Protein AF-X1V141-F1 (afdb_monomer_lite)

Radius of gyration: 16.55 Å; chains: 1; bounding box: 45×29×43 Å

pLDDT: mean 78.92, std 13.15, range [42.56, 95.94]

Foldseek 3Di:
DPDQPPDDDDPPDAAEAEEEPVRPDDLPDDDDDDDPDPVSVVVVVVVVVVVVVVSVNDDVVNVLRYQYQYAHPDDPPDPPDDPVSVVVSVVSVVVSVVVSVVD

Secondary structure (DSSP, 8-state):
---TT-S---TT--EEEEEEGGG---TT--PPPP--SHHHHHHHHHHHHHHHHHHHH--HHHHTTEEEEEE----TT-----HHHHHHHHHHHHHHHHHHHH-

Organism: NCBI:txid412755

Structure (mmCIF, N/CA/C/O backbone):
data_AF-X1V141-F1
#
_entry.id   AF-X1V141-F1
#
loop_
_atom_site.group_PDB
_atom_site.id
_atom_site.type_symbol
_atom_site.label_atom_id
_atom_site.label_alt_id
_atom_site.label_comp_id
_a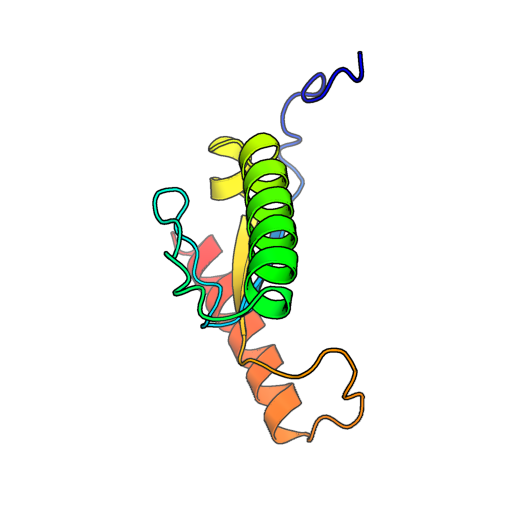tom_site.label_asym_id
_atom_site.label_entity_id
_atom_site.label_seq_id
_atom_site.pdbx_PDB_ins_code
_atom_site.Cartn_x
_atom_site.Cartn_y
_atom_site.Cartn_z
_atom_site.occupancy
_atom_site.B_iso_or_equiv
_atom_site.auth_seq_id
_atom_site.auth_comp_id
_atom_site.auth_asym_id
_atom_site.auth_atom_id
_atom_site.pdbx_PDB_model_num
ATOM 1 N N . LYS A 1 1 ? 2.558 19.411 -22.283 1.00 43.00 1 LYS A N 1
ATOM 2 C CA . LYS A 1 1 ? 3.004 18.005 -22.086 1.00 43.00 1 LYS A CA 1
ATOM 3 C C . LYS A 1 1 ? 3.812 17.937 -20.794 1.00 43.00 1 LYS A C 1
ATOM 5 O O . LYS A 1 1 ? 4.934 18.428 -20.793 1.00 43.00 1 LYS A O 1
ATOM 10 N N . ALA A 1 2 ? 3.250 17.402 -19.707 1.00 42.56 2 ALA A N 1
ATOM 11 C CA . ALA A 1 2 ? 4.016 17.133 -18.490 1.00 42.56 2 ALA A CA 1
ATOM 12 C C . ALA A 1 2 ? 5.038 16.025 -18.792 1.00 42.56 2 ALA A C 1
ATOM 14 O O . ALA A 1 2 ? 4.669 14.961 -19.291 1.00 42.56 2 ALA A O 1
ATOM 15 N N . ARG A 1 3 ? 6.328 16.307 -18.596 1.00 45.16 3 ARG A N 1
ATOM 16 C CA . ARG A 1 3 ? 7.412 15.347 -18.827 1.00 45.16 3 ARG A CA 1
ATOM 17 C C . ARG A 1 3 ? 7.597 14.509 -17.560 1.00 45.16 3 ARG A C 1
ATOM 19 O O . ARG A 1 3 ? 8.400 14.856 -16.703 1.00 45.16 3 ARG A O 1
ATOM 26 N N . LEU A 1 4 ? 6.808 13.446 -17.430 1.00 51.12 4 LEU A N 1
ATOM 27 C CA . LEU A 1 4 ? 7.024 12.410 -16.416 1.00 51.12 4 LEU A CA 1
ATOM 28 C C . LEU A 1 4 ? 8.326 11.646 -16.758 1.00 51.12 4 LEU A C 1
ATOM 30 O O . LEU A 1 4 ? 8.618 11.463 -17.939 1.00 51.12 4 LEU A O 1
ATOM 34 N N . ASN A 1 5 ? 9.097 11.219 -15.749 1.00 52.66 5 ASN A N 1
ATOM 35 C CA . ASN A 1 5 ? 10.328 10.402 -15.862 1.00 52.66 5 ASN A CA 1
ATOM 36 C C . ASN A 1 5 ? 11.614 11.082 -16.396 1.00 52.66 5 ASN A C 1
ATOM 38 O O . ASN A 1 5 ? 12.436 10.427 -17.030 1.00 52.66 5 ASN A O 1
ATOM 42 N N . LEU A 1 6 ? 11.839 12.376 -16.136 1.00 58.16 6 LEU A N 1
ATOM 43 C CA . LEU A 1 6 ? 13.104 13.046 -16.511 1.00 58.16 6 LEU A CA 1
ATOM 44 C C . LEU A 1 6 ? 14.275 12.816 -15.543 1.00 58.16 6 LEU A C 1
ATOM 46 O O . LEU A 1 6 ? 15.410 13.133 -15.894 1.00 58.16 6 LEU A O 1
ATOM 50 N N . LEU A 1 7 ? 14.016 12.320 -14.333 1.00 60.31 7 LEU A N 1
ATOM 51 C CA . LEU A 1 7 ? 15.052 12.123 -13.324 1.00 60.31 7 LEU A CA 1
ATOM 52 C C . LEU A 1 7 ? 15.358 10.630 -13.178 1.00 60.31 7 LEU A C 1
ATOM 54 O O . LEU A 1 7 ? 14.423 9.842 -13.014 1.00 60.31 7 LEU A O 1
ATOM 58 N N . PRO A 1 8 ? 16.640 10.226 -13.237 1.00 65.25 8 PRO A N 1
ATOM 59 C CA . PRO A 1 8 ? 17.019 8.852 -12.953 1.00 65.25 8 PRO A CA 1
ATOM 60 C C . PRO A 1 8 ? 16.595 8.484 -11.519 1.00 65.25 8 PRO A C 1
ATOM 62 O O . PRO A 1 8 ? 16.600 9.355 -10.641 1.00 65.25 8 PRO A O 1
ATOM 65 N N . PRO A 1 9 ? 16.236 7.214 -11.256 1.00 64.44 9 PRO A N 1
ATOM 66 C CA . PRO A 1 9 ? 15.855 6.769 -9.921 1.00 64.44 9 PRO A CA 1
ATOM 67 C C . PRO A 1 9 ? 16.943 7.128 -8.903 1.00 64.44 9 PRO A C 1
ATOM 69 O O . PRO A 1 9 ? 18.091 6.717 -9.053 1.00 64.44 9 PRO A O 1
ATOM 72 N N . ASN A 1 10 ? 16.601 7.877 -7.851 1.00 71.50 10 ASN A N 1
ATOM 73 C CA . ASN A 1 10 ? 17.553 8.187 -6.783 1.00 71.50 10 ASN A CA 1
ATOM 74 C C . ASN A 1 10 ? 17.786 6.917 -5.953 1.00 71.50 10 ASN A C 1
ATOM 76 O O . ASN A 1 10 ? 16.820 6.483 -5.328 1.00 71.50 10 ASN A O 1
ATOM 80 N N . PRO A 1 11 ? 18.995 6.322 -5.909 1.00 70.50 11 PRO A N 1
ATOM 81 C CA . PRO A 1 11 ? 19.273 5.060 -5.211 1.00 70.50 11 PRO A CA 1
ATOM 82 C C . PRO A 1 11 ? 19.133 5.139 -3.681 1.00 70.50 11 PRO A C 1
ATOM 84 O O . PRO A 1 11 ? 19.113 4.110 -3.020 1.00 70.50 11 PRO A O 1
ATOM 87 N N . LYS A 1 12 ? 19.005 6.343 -3.111 1.00 77.31 12 LYS A N 1
ATOM 88 C CA . LYS A 1 12 ? 18.926 6.575 -1.658 1.00 77.31 12 LYS A CA 1
ATOM 89 C C . LYS A 1 12 ? 17.498 6.685 -1.108 1.00 77.31 12 LYS A C 1
ATOM 91 O O . LYS A 1 12 ? 17.325 7.069 0.040 1.00 77.31 12 LYS A O 1
ATOM 96 N N . VAL A 1 13 ? 16.485 6.426 -1.934 1.00 79.56 13 VAL A N 1
ATOM 97 C CA . VAL A 1 13 ? 15.066 6.555 -1.562 1.00 79.56 13 VAL A CA 1
ATOM 98 C C . VAL A 1 13 ? 14.397 5.187 -1.589 1.00 79.56 13 VAL A C 1
ATOM 100 O O . VAL A 1 13 ? 14.564 4.449 -2.557 1.00 79.56 13 VAL A O 1
ATOM 103 N N . LEU A 1 14 ? 13.633 4.860 -0.556 1.00 84.25 14 LEU A N 1
ATOM 104 C CA . LEU A 1 14 ? 12.740 3.705 -0.550 1.00 84.25 14 LEU A CA 1
ATOM 105 C C . LEU A 1 14 ? 11.309 4.194 -0.752 1.00 84.25 14 LEU A C 1
ATOM 107 O O . LEU A 1 14 ? 10.916 5.217 -0.188 1.00 84.25 14 LEU A O 1
ATOM 111 N N . GLY A 1 15 ? 10.562 3.495 -1.598 1.00 85.62 15 GLY A N 1
ATOM 112 C CA . GLY A 1 15 ? 9.121 3.668 -1.692 1.00 85.62 15 GLY A CA 1
ATOM 113 C C . GLY A 1 15 ? 8.432 2.931 -0.549 1.00 85.62 15 GLY A C 1
ATOM 114 O O . GLY A 1 15 ? 8.913 1.894 -0.094 1.00 85.62 15 GLY A O 1
ATOM 115 N N . LEU A 1 16 ? 7.291 3.451 -0.117 1.00 87.50 16 LEU A N 1
ATOM 116 C CA . LEU A 1 16 ? 6.354 2.737 0.740 1.00 87.50 16 LEU A CA 1
ATOM 117 C C . LEU A 1 16 ? 5.025 2.702 -0.001 1.00 87.50 16 LEU A C 1
ATOM 119 O O . LEU A 1 16 ? 4.535 3.755 -0.415 1.00 87.50 16 LEU A O 1
ATOM 123 N N . ASN A 1 17 ? 4.476 1.509 -0.182 1.00 86.12 17 ASN A N 1
ATOM 124 C CA . ASN A 1 17 ? 3.142 1.320 -0.721 1.00 86.12 17 ASN A CA 1
ATOM 125 C C . ASN A 1 17 ? 2.296 0.625 0.338 1.00 86.12 17 ASN A C 1
ATOM 127 O O . ASN A 1 17 ? 2.675 -0.446 0.802 1.00 86.12 17 ASN A O 1
ATOM 131 N N . ILE A 1 18 ? 1.196 1.250 0.741 1.00 87.38 18 ILE A N 1
ATOM 132 C CA . ILE A 1 18 ? 0.268 0.700 1.728 1.00 87.38 18 ILE A CA 1
ATOM 133 C C . ILE A 1 18 ? -0.989 0.332 0.962 1.00 87.38 18 ILE A C 1
ATOM 135 O O . ILE A 1 18 ? -1.599 1.202 0.344 1.00 87.38 18 ILE A O 1
ATOM 139 N N . MET A 1 19 ? -1.343 -0.945 0.995 1.00 85.19 19 MET A N 1
ATOM 140 C CA . MET A 1 19 ? -2.504 -1.482 0.296 1.00 85.19 19 MET A CA 1
ATOM 141 C C . MET A 1 19 ? -3.285 -2.401 1.221 1.00 85.19 19 MET A C 1
ATOM 143 O O . MET A 1 19 ? -2.723 -3.015 2.128 1.00 85.19 19 MET A O 1
ATOM 147 N N . THR A 1 20 ? -4.581 -2.519 0.979 1.00 83.81 20 THR A N 1
ATOM 148 C CA . THR A 1 20 ? -5.407 -3.499 1.683 1.00 83.81 20 THR A CA 1
ATOM 149 C C . THR A 1 20 ? -5.302 -4.881 1.034 1.00 83.81 20 THR A C 1
ATOM 151 O O . THR A 1 20 ? -4.969 -5.002 -0.146 1.00 83.81 20 THR A O 1
ATOM 154 N N . ASP A 1 21 ? -5.648 -5.944 1.766 1.00 73.88 21 ASP A N 1
ATOM 155 C CA . ASP A 1 21 ? -5.724 -7.312 1.212 1.00 73.88 21 ASP A CA 1
ATOM 156 C C . ASP A 1 21 ? -6.594 -7.389 -0.061 1.00 73.88 21 ASP A C 1
ATOM 158 O O . ASP A 1 21 ? -6.341 -8.171 -0.981 1.00 73.88 21 ASP A O 1
ATOM 162 N N . ASN A 1 22 ? -7.621 -6.538 -0.139 1.00 67.75 22 ASN A N 1
ATOM 163 C CA . ASN A 1 22 ? -8.535 -6.448 -1.276 1.00 67.75 22 ASN A CA 1
ATOM 164 C C . ASN A 1 22 ? -7.898 -5.832 -2.531 1.00 67.75 22 ASN A C 1
ATOM 166 O O . ASN A 1 22 ? -8.378 -6.095 -3.644 1.00 67.75 22 ASN A O 1
ATOM 170 N N . GLU A 1 23 ? -6.845 -5.043 -2.331 1.00 65.50 23 GLU A N 1
ATOM 171 C CA . GLU A 1 23 ? -6.076 -4.282 -3.313 1.00 65.50 23 GLU A CA 1
ATOM 172 C C . GLU A 1 23 ? -4.735 -4.942 -3.628 1.00 65.50 23 GLU A C 1
ATOM 174 O O . GLU A 1 23 ? -3.886 -4.292 -4.238 1.00 65.50 23 GLU A O 1
ATOM 179 N N . LEU A 1 24 ? -4.533 -6.213 -3.247 1.00 65.56 24 LEU A N 1
ATOM 180 C CA . LEU A 1 24 ? -3.329 -6.976 -3.576 1.00 65.56 24 LEU A CA 1
ATOM 181 C C . LEU A 1 24 ? -3.193 -7.117 -5.104 1.00 65.56 24 LEU A C 1
ATOM 183 O O . LEU A 1 24 ? -3.574 -8.105 -5.734 1.00 65.56 24 LEU A O 1
ATOM 187 N N . MET A 1 25 ? -2.672 -6.068 -5.718 1.00 59.66 25 MET A N 1
ATOM 188 C CA . MET A 1 25 ? -2.510 -5.908 -7.144 1.00 59.66 25 MET A CA 1
ATOM 189 C C . MET A 1 25 ? -1.071 -6.284 -7.434 1.00 59.66 25 MET A C 1
ATOM 191 O O . MET A 1 25 ? -0.139 -5.515 -7.201 1.00 59.66 25 MET A O 1
ATOM 195 N N . SER A 1 26 ? -0.862 -7.486 -7.966 1.00 57.00 26 SER A N 1
ATOM 196 C CA . SER A 1 26 ? 0.411 -7.731 -8.636 1.00 57.00 26 SER A CA 1
ATOM 197 C C . SER A 1 26 ? 0.497 -6.803 -9.851 1.00 57.00 26 SER A C 1
ATOM 199 O O . SER A 1 26 ? -0.521 -6.491 -10.479 1.00 57.00 26 SER A O 1
ATOM 201 N N . TYR A 1 27 ? 1.710 -6.398 -10.234 1.00 51.53 27 TYR A N 1
ATOM 202 C CA . TYR A 1 27 ? 1.955 -5.617 -11.456 1.00 51.53 27 TYR A CA 1
ATOM 203 C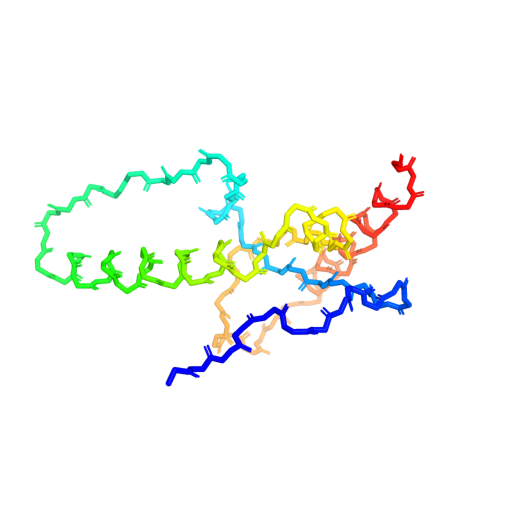 C . TYR A 1 27 ? 1.214 -6.183 -12.692 1.00 51.53 27 TYR A C 1
ATOM 205 O O . TYR A 1 27 ? 0.866 -5.439 -13.606 1.00 51.53 27 TYR A O 1
ATOM 213 N N . ALA A 1 28 ? 0.927 -7.491 -12.701 1.00 51.09 28 ALA A N 1
ATOM 214 C CA . ALA A 1 28 ? 0.275 -8.211 -13.787 1.00 51.09 28 ALA A CA 1
ATOM 215 C C . ALA A 1 28 ? -1.246 -8.437 -13.633 1.00 51.09 28 ALA A C 1
ATOM 217 O O . ALA A 1 28 ? -1.874 -8.841 -14.611 1.00 51.09 28 ALA A O 1
ATOM 218 N N . PHE A 1 29 ? -1.861 -8.214 -12.465 1.00 52.72 29 PHE A N 1
ATOM 219 C CA . PHE A 1 29 ? -3.279 -8.542 -12.248 1.00 52.72 29 PHE A CA 1
ATOM 220 C C . PHE A 1 29 ? -4.139 -7.288 -12.121 1.00 52.72 29 PHE A C 1
ATOM 222 O O . PHE A 1 29 ? -3.873 -6.429 -11.290 1.00 52.72 29 PHE A O 1
ATOM 229 N N . SER A 1 30 ? -5.183 -7.171 -12.944 1.00 57.56 30 SER A N 1
ATOM 230 C CA . SER A 1 30 ? -6.310 -6.270 -12.693 1.00 57.56 30 SER A CA 1
ATOM 231 C C . SER A 1 30 ? -7.521 -7.097 -12.272 1.00 57.56 30 SER A C 1
ATOM 233 O O . SER A 1 30 ? -7.925 -8.036 -12.962 1.00 57.56 30 SER A O 1
ATOM 235 N N . LYS A 1 31 ? -8.100 -6.763 -11.117 1.00 60.19 31 LYS A N 1
ATOM 236 C CA . LYS A 1 31 ? -9.353 -7.360 -10.649 1.00 60.19 31 LYS A CA 1
ATOM 237 C C . LYS A 1 31 ? -10.477 -6.946 -11.609 1.00 60.19 31 LYS A C 1
ATOM 239 O O . LYS A 1 31 ? -10.578 -5.778 -11.981 1.00 60.19 31 LYS A O 1
ATOM 244 N N . ARG A 1 32 ? -11.298 -7.900 -12.059 1.00 63.12 32 ARG A N 1
ATOM 245 C CA . ARG A 1 32 ? -12.514 -7.594 -12.830 1.00 63.12 32 ARG A CA 1
ATOM 246 C C . ARG A 1 32 ? -13.637 -7.294 -11.845 1.00 63.12 32 ARG A C 1
ATOM 248 O O . ARG A 1 32 ? -13.945 -8.144 -11.017 1.00 63.12 32 ARG A O 1
ATOM 255 N N . TYR A 1 33 ? -14.222 -6.107 -11.943 1.00 67.56 33 TYR A N 1
ATOM 256 C CA . TYR A 1 33 ? -15.408 -5.739 -11.175 1.00 67.56 33 TYR A CA 1
ATOM 257 C C . TYR A 1 33 ? -16.662 -6.228 -11.908 1.00 67.56 33 TYR A C 1
ATOM 259 O O . TYR A 1 33 ? -16.797 -6.004 -13.113 1.00 67.56 33 TYR A O 1
ATOM 267 N N . GLU A 1 34 ? -17.568 -6.894 -11.195 1.00 74.75 34 GLU A N 1
ATOM 268 C CA . GLU A 1 34 ? -18.942 -7.102 -11.662 1.00 74.75 34 GLU A CA 1
ATOM 269 C C . GLU A 1 34 ? -19.704 -5.780 -11.491 1.00 74.75 34 GLU A C 1
ATOM 271 O O . GLU A 1 34 ? -19.643 -5.151 -10.433 1.00 74.75 34 GLU A O 1
AT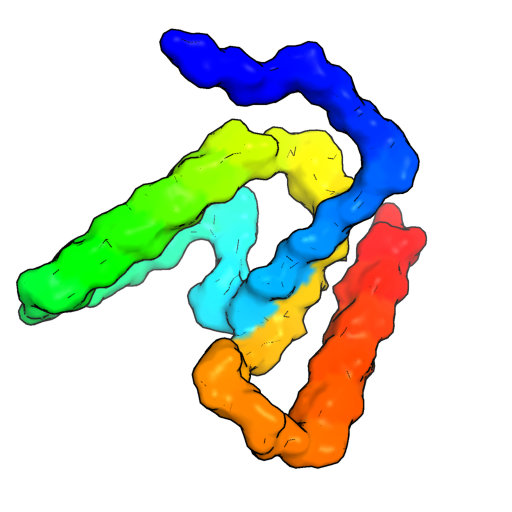OM 276 N N . ILE A 1 35 ? -20.334 -5.299 -12.567 1.00 79.25 35 ILE A N 1
ATOM 277 C CA . ILE A 1 35 ? -20.987 -3.986 -12.612 1.00 79.25 35 ILE A CA 1
ATOM 278 C C . ILE A 1 35 ? -22.488 -4.202 -12.770 1.00 79.25 35 ILE A C 1
ATOM 280 O O . ILE A 1 35 ? -22.976 -4.392 -13.884 1.00 79.25 35 ILE A O 1
ATOM 284 N N . ASP A 1 36 ? -23.214 -4.090 -11.661 1.00 88.12 36 ASP A N 1
ATOM 285 C CA . ASP A 1 36 ? -24.667 -4.287 -11.613 1.00 88.12 36 ASP A CA 1
ATOM 286 C C . ASP A 1 36 ? -25.438 -2.962 -11.477 1.00 88.12 36 ASP A C 1
ATOM 288 O O . ASP A 1 36 ? -26.669 -2.929 -11.504 1.00 88.12 36 ASP A O 1
ATOM 292 N N . SER A 1 37 ? -24.734 -1.833 -11.334 1.00 90.31 37 SER A N 1
ATOM 293 C CA . SER A 1 37 ? -25.347 -0.512 -11.161 1.00 90.31 37 SER A CA 1
ATOM 294 C C . SER A 1 37 ? -24.505 0.634 -11.731 1.00 90.31 37 SER A C 1
ATOM 296 O O . SER A 1 37 ? -23.285 0.546 -11.862 1.00 90.31 37 SER A O 1
ATOM 298 N N . VAL A 1 38 ? -25.159 1.765 -12.022 1.00 89.00 38 VAL A N 1
ATOM 299 C CA . VAL A 1 38 ? -24.500 2.998 -12.507 1.00 89.00 38 VAL A CA 1
ATOM 300 C C . VAL A 1 38 ? -23.524 3.575 -11.473 1.00 89.00 38 VAL A C 1
ATOM 302 O O . VAL A 1 38 ? -22.488 4.137 -11.836 1.00 89.00 38 VAL A O 1
ATOM 305 N N . VAL A 1 39 ? -23.831 3.417 -10.181 1.00 87.25 39 VAL A N 1
ATOM 306 C CA . VAL A 1 39 ? -22.946 3.852 -9.090 1.00 87.25 39 VAL A CA 1
ATOM 307 C C . VAL A 1 39 ? -21.681 2.998 -9.072 1.00 87.25 39 VAL A C 1
ATOM 309 O O . VAL A 1 39 ? -20.586 3.554 -9.051 1.00 87.25 39 VAL A O 1
ATOM 312 N N . GLN A 1 40 ? -21.817 1.670 -9.169 1.00 81.06 40 GLN A N 1
ATOM 313 C CA . GLN A 1 40 ? -20.665 0.773 -9.284 1.00 81.06 40 GLN A CA 1
ATOM 314 C C . GLN A 1 40 ? -19.840 1.094 -10.528 1.00 81.06 40 GLN A C 1
ATOM 316 O O . GLN A 1 40 ? -18.636 1.248 -10.401 1.00 81.06 40 GLN A O 1
ATOM 321 N N . PHE A 1 41 ? -20.467 1.310 -11.690 1.00 86.69 41 PHE A N 1
ATOM 322 C CA . PHE A 1 41 ? -19.751 1.702 -12.910 1.00 86.69 41 PHE A CA 1
ATOM 323 C C . PHE A 1 41 ? -18.895 2.961 -12.708 1.00 86.69 41 PHE A C 1
ATOM 325 O O . PHE A 1 41 ? -17.730 2.998 -13.105 1.00 86.69 41 PHE A O 1
ATOM 332 N N . SER A 1 42 ? -19.469 3.986 -12.072 1.00 86.31 42 SER A N 1
ATOM 333 C CA . SER A 1 42 ? -18.771 5.246 -11.799 1.00 86.31 42 SER A CA 1
ATOM 334 C C . SER A 1 42 ? -17.567 5.042 -10.877 1.00 86.31 42 SER A C 1
ATOM 336 O O . SER A 1 42 ? -16.494 5.568 -11.165 1.00 86.31 42 SER A O 1
ATOM 338 N N . MET A 1 43 ? -17.721 4.248 -9.811 1.00 82.56 43 MET A N 1
ATOM 339 C CA . MET A 1 43 ? -16.619 3.922 -8.897 1.00 82.56 43 MET A CA 1
ATOM 340 C C . MET A 1 43 ? -15.545 3.077 -9.586 1.00 82.56 43 MET A C 1
ATOM 342 O O . MET A 1 43 ? -14.374 3.437 -9.549 1.00 82.56 43 MET A O 1
ATOM 346 N N . SER A 1 44 ? -15.937 2.039 -10.333 1.00 80.94 44 SER A N 1
ATOM 347 C CA . SER A 1 44 ? -15.002 1.193 -11.084 1.00 80.94 44 SER A CA 1
ATOM 348 C C . SER A 1 44 ? -14.166 1.997 -12.078 1.00 80.94 44 SER A C 1
ATOM 350 O O . SER A 1 44 ? -12.986 1.714 -12.262 1.00 80.94 44 SER A O 1
ATOM 352 N N . PHE A 1 45 ? -14.749 3.010 -12.726 1.00 83.81 45 PHE A N 1
ATOM 353 C CA . PHE A 1 45 ? -13.999 3.892 -13.617 1.00 83.81 45 PHE A CA 1
ATOM 354 C C . PHE A 1 45 ? -12.924 4.688 -12.867 1.00 83.81 45 PHE A C 1
ATOM 356 O O . PHE A 1 45 ? -11.798 4.791 -13.355 1.00 83.81 45 PHE A O 1
ATOM 363 N N . VAL A 1 46 ? -13.258 5.238 -11.696 1.00 84.12 46 VAL A N 1
ATOM 364 C CA . VAL A 1 46 ? -12.305 5.975 -10.853 1.00 84.12 46 VAL A CA 1
ATOM 365 C C . VAL A 1 46 ? -11.181 5.051 -10.390 1.00 84.12 46 VAL A C 1
ATOM 367 O O . VAL A 1 46 ? -10.015 5.395 -10.578 1.00 84.12 46 VAL A O 1
ATOM 370 N N . ASP A 1 47 ? -11.514 3.863 -9.887 1.00 79.06 47 ASP A N 1
ATOM 371 C CA . ASP A 1 47 ? -10.539 2.883 -9.398 1.00 79.06 47 ASP A CA 1
ATOM 372 C C . ASP A 1 47 ? -9.573 2.451 -10.507 1.00 79.06 47 ASP A C 1
ATOM 374 O O . ASP A 1 47 ? -8.353 2.502 -10.343 1.00 79.06 47 ASP A O 1
ATOM 378 N N . ILE A 1 48 ? -10.104 2.101 -11.686 1.00 80.94 48 ILE A N 1
ATOM 379 C CA . ILE A 1 48 ? -9.289 1.726 -12.850 1.00 80.94 48 ILE A CA 1
ATOM 380 C C . ILE A 1 48 ? -8.406 2.897 -13.288 1.00 80.94 48 ILE A C 1
ATOM 382 O O . ILE A 1 48 ? -7.233 2.703 -13.606 1.00 80.94 48 ILE A O 1
ATOM 386 N N . PHE A 1 49 ? -8.942 4.118 -13.309 1.00 81.81 49 PHE A N 1
ATOM 387 C CA . PHE A 1 49 ? -8.168 5.293 -13.691 1.00 81.81 49 PHE A CA 1
ATOM 388 C C . PHE A 1 49 ? -7.007 5.545 -12.723 1.00 81.81 49 PHE A C 1
ATOM 390 O O . PHE A 1 49 ? -5.895 5.834 -13.171 1.00 81.81 49 PHE A O 1
ATOM 397 N N . LEU A 1 50 ? -7.234 5.426 -11.414 1.00 81.25 50 LEU A N 1
ATOM 398 C CA . LEU A 1 50 ? -6.186 5.574 -10.405 1.00 81.25 50 LEU A CA 1
ATOM 399 C C . LEU A 1 50 ? -5.128 4.471 -10.537 1.00 81.25 50 LEU A C 1
ATOM 401 O O . LEU A 1 50 ? -3.943 4.794 -10.643 1.00 81.25 50 LEU A O 1
ATOM 405 N N . ALA A 1 51 ? -5.548 3.210 -10.658 1.00 75.88 51 ALA A N 1
ATOM 406 C CA . ALA A 1 51 ? -4.647 2.070 -10.824 1.00 75.88 51 ALA A CA 1
ATOM 407 C C . ALA A 1 51 ? -3.761 2.193 -12.080 1.00 75.88 51 ALA A C 1
ATOM 409 O O . ALA A 1 51 ? -2.560 1.920 -12.044 1.00 75.88 51 ALA A O 1
ATOM 410 N N . GLU A 1 52 ? -4.317 2.653 -13.204 1.00 76.94 52 GLU A N 1
ATOM 411 C CA . GLU A 1 52 ? -3.543 2.862 -14.433 1.00 76.94 52 GLU A CA 1
ATOM 412 C C . GLU A 1 52 ? -2.575 4.051 -14.327 1.00 76.94 52 GLU A C 1
ATOM 414 O O . GLU A 1 52 ? -1.466 4.004 -14.872 1.00 76.94 52 GLU A O 1
ATOM 419 N N . ASN A 1 53 ? -2.939 5.112 -13.597 1.00 79.12 53 ASN A N 1
ATOM 420 C CA . ASN A 1 53 ? -2.006 6.206 -13.315 1.00 79.12 53 ASN A CA 1
ATOM 421 C C . ASN A 1 53 ? -0.848 5.745 -12.426 1.00 79.12 53 ASN A C 1
ATOM 423 O O . ASN A 1 53 ? 0.301 6.097 -12.703 1.00 79.12 53 ASN A O 1
ATOM 427 N N . GLU A 1 54 ? -1.128 4.935 -11.408 1.00 74.19 54 GLU A N 1
ATOM 428 C CA . GLU A 1 54 ? -0.104 4.358 -10.542 1.00 74.19 54 GLU A CA 1
ATOM 429 C C . GLU A 1 54 ? 0.855 3.472 -11.344 1.00 74.19 54 GLU A C 1
ATOM 431 O O . GLU A 1 54 ? 2.064 3.713 -11.337 1.00 74.19 54 GLU A O 1
ATOM 436 N N . ARG A 1 55 ? 0.333 2.531 -12.143 1.00 73.00 55 ARG A N 1
ATOM 437 C CA . ARG A 1 55 ? 1.135 1.661 -13.027 1.00 73.00 55 ARG A CA 1
ATOM 438 C C . ARG A 1 55 ? 2.013 2.439 -13.997 1.00 73.00 55 ARG A C 1
ATOM 440 O O . ARG A 1 55 ? 3.134 2.028 -14.295 1.00 73.00 55 ARG A O 1
ATOM 447 N N . ARG A 1 56 ? 1.526 3.575 -14.498 1.00 73.38 56 ARG A N 1
ATOM 448 C CA . ARG A 1 56 ? 2.291 4.437 -15.407 1.00 73.38 56 ARG A CA 1
ATOM 449 C C . ARG A 1 56 ? 3.498 5.089 -14.728 1.00 73.38 56 ARG A C 1
ATOM 451 O O . ARG A 1 56 ? 4.481 5.395 -15.407 1.00 73.38 56 ARG A O 1
ATOM 458 N N . ILE A 1 57 ? 3.420 5.329 -13.421 1.00 73.81 57 ILE A N 1
ATOM 459 C CA . ILE A 1 57 ? 4.481 5.952 -12.620 1.00 73.81 57 ILE A CA 1
ATOM 460 C C . ILE A 1 57 ? 5.416 4.880 -12.033 1.00 73.81 57 ILE A C 1
ATOM 462 O O . ILE A 1 57 ? 6.636 5.061 -12.015 1.00 73.81 57 ILE A O 1
ATOM 466 N N . MET A 1 58 ? 4.867 3.737 -11.622 1.00 72.25 58 MET A N 1
ATOM 467 C CA . MET A 1 58 ? 5.589 2.593 -11.067 1.00 72.25 58 MET A CA 1
ATOM 468 C C . MET A 1 58 ? 6.330 1.800 -12.147 1.00 72.25 5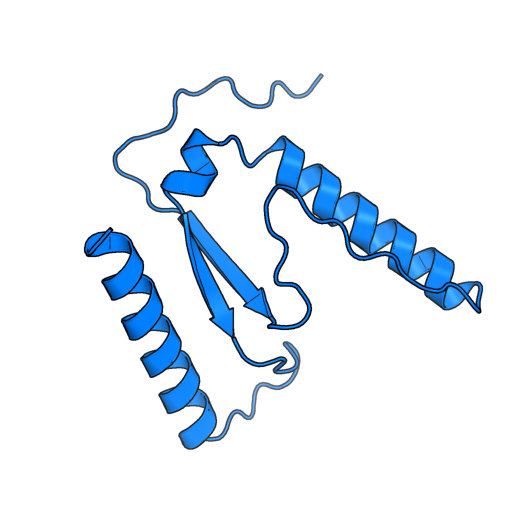8 MET A C 1
ATOM 470 O O . MET A 1 58 ? 5.917 0.733 -12.599 1.00 72.25 58 MET A O 1
ATOM 474 N N . THR 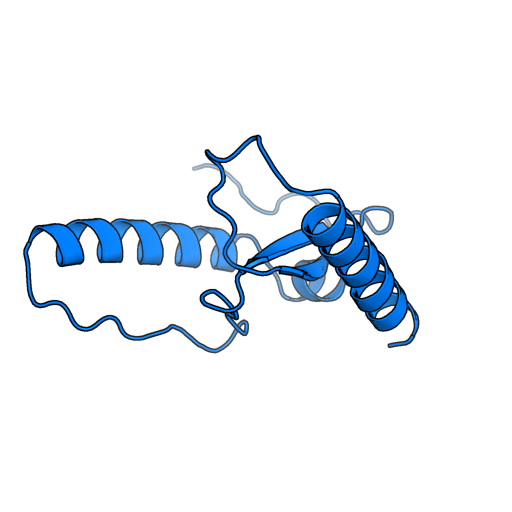A 1 59 ? 7.491 2.317 -12.554 1.00 75.00 59 THR A N 1
ATOM 475 C CA . THR A 1 59 ? 8.439 1.529 -13.352 1.00 75.00 59 THR A CA 1
ATOM 476 C C . THR A 1 59 ? 8.903 0.288 -12.570 1.00 75.00 59 THR A C 1
ATOM 478 O O . THR A 1 59 ? 8.975 0.341 -11.339 1.00 75.00 59 THR A O 1
ATOM 481 N N . PRO A 1 60 ? 9.325 -0.805 -13.238 1.00 74.12 60 PRO A N 1
ATOM 482 C CA . PRO A 1 60 ? 9.833 -1.999 -12.551 1.00 74.12 60 PRO A CA 1
ATOM 483 C C . PRO A 1 60 ? 10.977 -1.710 -11.568 1.00 74.12 60 PRO A C 1
ATOM 485 O O . PRO A 1 60 ? 11.120 -2.385 -10.552 1.00 74.12 60 PRO A O 1
ATOM 488 N N . SER A 1 61 ? 11.788 -0.682 -11.846 1.00 75.75 61 SER A N 1
ATOM 489 C CA . SER A 1 61 ? 12.858 -0.248 -10.946 1.00 75.75 61 SER A CA 1
ATOM 490 C C . SER A 1 61 ? 12.342 0.426 -9.675 1.00 75.75 61 SER A C 1
ATOM 492 O O . SER A 1 61 ? 13.032 0.350 -8.662 1.00 75.75 61 SER A O 1
ATOM 494 N N . PHE A 1 62 ? 11.202 1.120 -9.721 1.00 77.94 62 PHE A N 1
ATOM 495 C CA . PHE A 1 62 ? 10.582 1.696 -8.526 1.00 77.94 62 PHE A CA 1
ATOM 496 C C . PHE A 1 62 ? 9.847 0.626 -7.726 1.00 77.94 62 PHE A C 1
ATOM 498 O O . PHE A 1 62 ? 9.985 0.602 -6.508 1.00 77.94 62 PHE A O 1
ATOM 505 N N . TRP A 1 63 ? 9.178 -0.311 -8.406 1.00 77.75 63 TRP A N 1
ATOM 506 C CA . TRP A 1 63 ? 8.512 -1.441 -7.755 1.00 77.75 63 TRP A CA 1
ATOM 507 C C . TRP A 1 63 ? 9.480 -2.259 -6.890 1.00 77.75 63 TRP A C 1
ATOM 509 O O . TRP A 1 63 ? 9.241 -2.446 -5.706 1.00 77.75 63 TRP A O 1
ATOM 519 N N . LYS A 1 64 ? 10.643 -2.643 -7.438 1.00 80.00 64 LYS A N 1
ATOM 520 C CA . LYS A 1 64 ? 11.698 -3.368 -6.696 1.00 80.00 64 LYS A CA 1
ATOM 521 C C . LYS A 1 64 ? 12.303 -2.600 -5.517 1.00 80.00 64 LYS A C 1
ATOM 523 O O . LYS A 1 64 ? 13.107 -3.149 -4.780 1.00 80.00 64 LYS A O 1
ATOM 528 N N . ARG A 1 65 ? 12.013 -1.307 -5.394 1.00 81.56 65 ARG A N 1
ATOM 529 C CA . ARG A 1 65 ? 12.578 -0.418 -4.370 1.00 81.56 65 ARG A CA 1
ATOM 530 C C . ARG A 1 65 ? 11.501 0.141 -3.448 1.00 81.56 65 ARG A C 1
ATOM 532 O O . ARG A 1 65 ? 11.729 1.151 -2.784 1.00 81.56 65 ARG A O 1
ATOM 539 N N . THR A 1 66 ? 10.333 -0.486 -3.469 1.00 87.50 66 THR A N 1
ATOM 540 C CA . THR A 1 66 ? 9.160 -0.105 -2.700 1.00 87.50 66 THR A CA 1
ATOM 541 C C . THR A 1 66 ? 8.802 -1.256 -1.778 1.00 87.50 66 THR A C 1
ATOM 543 O O . THR A 1 66 ? 8.610 -2.376 -2.246 1.00 87.50 66 THR A O 1
ATOM 546 N N . VAL A 1 67 ? 8.717 -0.978 -0.479 1.00 89.56 67 VAL A N 1
ATOM 547 C CA . VAL A 1 67 ? 8.181 -1.932 0.494 1.00 89.56 67 VAL A CA 1
ATOM 548 C C . VAL A 1 67 ? 6.664 -1.920 0.346 1.00 89.56 67 VAL A C 1
ATOM 550 O O . VAL A 1 67 ? 6.038 -0.866 0.487 1.00 89.56 67 VAL A O 1
ATOM 553 N N . ASN A 1 68 ? 6.084 -3.074 0.028 1.00 88.31 68 ASN A N 1
ATOM 554 C CA . ASN A 1 68 ? 4.641 -3.234 -0.115 1.00 88.31 68 ASN A CA 1
ATOM 555 C C . ASN A 1 68 ? 4.073 -3.747 1.211 1.00 88.31 68 ASN A C 1
ATOM 557 O O . ASN A 1 68 ? 4.263 -4.906 1.566 1.00 88.31 68 ASN A O 1
ATOM 561 N N . LEU A 1 69 ? 3.408 -2.864 1.946 1.00 89.44 69 LEU A N 1
ATOM 562 C CA . LEU A 1 69 ? 2.749 -3.155 3.210 1.00 89.44 69 LEU A CA 1
ATOM 563 C C . LEU A 1 69 ? 1.298 -3.530 2.925 1.00 89.44 69 LEU A C 1
ATOM 565 O O . LEU A 1 69 ? 0.533 -2.699 2.434 1.00 89.44 69 LEU A O 1
ATOM 569 N N . VAL A 1 70 ? 0.928 -4.766 3.244 1.00 89.00 70 VAL A N 1
ATOM 570 C CA . VAL A 1 70 ? -0.457 -5.228 3.120 1.00 89.00 70 VAL A CA 1
ATOM 571 C C . VAL A 1 70 ? -1.121 -5.161 4.489 1.00 89.00 70 VAL A C 1
ATOM 573 O O . VAL A 1 70 ? -0.697 -5.848 5.420 1.00 89.00 70 VAL A O 1
ATOM 576 N N . THR A 1 71 ? -2.121 -4.295 4.627 1.00 89.12 71 THR A N 1
ATOM 577 C CA . THR A 1 71 ? -2.839 -4.056 5.884 1.00 89.12 71 THR A CA 1
ATOM 578 C C . THR A 1 71 ? -4.276 -4.577 5.819 1.00 89.12 71 THR A C 1
ATOM 580 O O . THR A 1 71 ? -4.854 -4.652 4.732 1.00 89.12 71 THR A O 1
ATOM 583 N N . PRO A 1 72 ? -4.908 -4.863 6.971 1.00 86.50 72 PRO A N 1
ATOM 584 C CA . PRO A 1 72 ? -6.348 -5.074 7.026 1.00 86.50 72 PRO A CA 1
ATOM 585 C C . PRO A 1 72 ? -7.108 -3.848 6.499 1.00 86.50 72 PRO A C 1
ATOM 587 O O . PRO A 1 72 ? -6.606 -2.721 6.539 1.00 86.50 72 PRO A O 1
ATOM 590 N N . ASP A 1 73 ? -8.333 -4.069 6.023 1.00 85.69 73 ASP A N 1
ATOM 591 C CA . ASP A 1 73 ? -9.212 -3.034 5.466 1.00 85.69 73 ASP A CA 1
ATOM 592 C C . ASP A 1 73 ? -9.841 -2.178 6.582 1.00 85.69 73 ASP A C 1
ATOM 594 O O . ASP A 1 73 ? -11.018 -2.307 6.934 1.00 85.69 73 ASP A O 1
ATOM 598 N N . TYR A 1 74 ? -9.008 -1.349 7.216 1.00 85.38 74 TYR A N 1
ATOM 599 C CA . TYR A 1 74 ? -9.441 -0.378 8.214 1.00 85.38 74 TYR A CA 1
ATOM 600 C C . TYR A 1 74 ? -9.914 0.912 7.536 1.00 85.38 74 TYR A C 1
ATOM 602 O O . TYR A 1 74 ? -9.158 1.508 6.763 1.00 85.38 74 TYR A O 1
ATOM 610 N N . PRO A 1 75 ? -11.133 1.402 7.840 1.00 82.00 75 PRO A N 1
ATOM 611 C CA . PRO A 1 75 ? -11.621 2.641 7.254 1.00 82.00 75 PRO A CA 1
ATOM 612 C C . PRO A 1 75 ? -10.691 3.812 7.579 1.00 82.00 75 PRO A C 1
ATOM 614 O O . PRO A 1 75 ? -10.453 4.118 8.744 1.00 82.00 75 PRO A O 1
ATOM 617 N N . LEU A 1 76 ? -10.241 4.544 6.556 1.00 80.06 76 LEU A N 1
ATOM 618 C CA . LEU A 1 76 ? -9.391 5.736 6.726 1.00 80.06 76 LEU A CA 1
ATOM 619 C C . LEU A 1 76 ? -10.038 6.828 7.593 1.00 80.06 76 LEU A C 1
ATOM 621 O O . LEU A 1 76 ? -9.356 7.692 8.139 1.00 80.06 76 LEU A O 1
ATOM 625 N N . THR A 1 77 ? -11.367 6.818 7.680 1.00 85.00 77 THR A N 1
ATOM 626 C CA . THR A 1 77 ? -12.152 7.751 8.491 1.00 85.00 77 THR A CA 1
ATOM 627 C C . THR A 1 77 ? -12.263 7.335 9.954 1.00 85.00 77 THR A C 1
ATOM 629 O O . THR A 1 77 ? -12.759 8.121 10.761 1.00 85.00 77 THR A O 1
ATOM 632 N N . ASP A 1 78 ? -11.863 6.111 10.302 1.00 81.56 78 ASP A N 1
ATOM 633 C CA . ASP A 1 78 ? -11.891 5.628 11.676 1.00 81.56 78 ASP A CA 1
ATOM 634 C C . ASP A 1 78 ? -10.589 5.989 12.399 1.00 81.56 78 ASP A C 1
ATOM 636 O O . ASP A 1 78 ? -9.550 5.347 12.266 1.00 81.56 78 ASP A O 1
ATOM 640 N N . PHE A 1 79 ? -10.659 7.049 13.201 1.00 83.31 79 PHE A N 1
ATOM 641 C CA . PHE A 1 79 ? -9.545 7.505 14.032 1.00 83.31 79 PHE A CA 1
ATOM 642 C C . PHE A 1 79 ? -9.471 6.782 15.387 1.00 83.31 79 PHE A C 1
ATOM 644 O O . PHE A 1 79 ? -8.574 7.060 16.185 1.00 83.31 79 PHE A O 1
ATOM 651 N N . SER A 1 80 ? -10.405 5.871 15.671 1.00 89.62 80 SER A N 1
ATOM 652 C CA . SER A 1 80 ? -10.550 5.186 16.957 1.00 89.62 80 SER A CA 1
ATOM 653 C C . SER A 1 80 ? -10.024 3.750 16.946 1.00 89.62 80 SER A C 1
ATOM 655 O O . SER A 1 80 ? -10.648 2.841 17.485 1.00 89.62 80 SER A O 1
ATOM 657 N N . LEU A 1 81 ? -8.823 3.553 16.395 1.00 89.12 81 LEU A N 1
ATOM 658 C CA . LEU A 1 81 ? -8.147 2.254 16.425 1.00 89.12 81 LEU A CA 1
ATOM 659 C C . LEU A 1 81 ? -7.898 1.785 17.866 1.00 89.12 81 LEU A C 1
ATOM 661 O O . LEU A 1 81 ? -7.320 2.510 18.691 1.00 89.12 81 LEU A O 1
ATOM 665 N N . THR A 1 82 ? -8.281 0.539 18.138 1.00 93.69 82 THR A N 1
ATOM 666 C CA . THR A 1 82 ? -7.934 -0.166 19.376 1.00 93.69 82 THR A CA 1
ATOM 667 C C . THR A 1 82 ? -6.419 -0.362 19.477 1.00 93.69 82 THR A C 1
ATOM 669 O O . THR A 1 82 ? -5.691 -0.287 18.484 1.00 93.69 82 THR A O 1
ATOM 672 N N . ASN A 1 83 ? -5.910 -0.603 20.687 1.00 94.19 83 ASN A N 1
ATOM 673 C CA . ASN A 1 83 ? -4.478 -0.865 20.866 1.00 94.19 83 ASN A CA 1
ATOM 674 C C . ASN A 1 83 ? -4.037 -2.147 20.143 1.00 94.19 83 ASN A C 1
ATOM 676 O O . ASN A 1 83 ? -2.957 -2.160 19.566 1.00 94.19 83 ASN A O 1
ATOM 680 N N . GLU A 1 84 ? -4.901 -3.163 20.095 1.00 94.06 84 GLU A N 1
ATOM 681 C CA . GLU A 1 84 ? -4.653 -4.418 19.374 1.00 94.06 84 GLU A CA 1
ATOM 682 C C . GLU A 1 84 ? -4.466 -4.173 17.868 1.00 94.06 84 GLU A C 1
ATOM 684 O O . GLU A 1 84 ? -3.483 -4.620 17.286 1.00 94.06 84 GLU A O 1
ATOM 689 N N . GLN A 1 85 ? -5.338 -3.370 17.246 1.00 92.00 85 GLN A N 1
ATOM 690 C CA . GLN A 1 85 ? -5.217 -3.008 15.825 1.00 92.00 85 GLN A CA 1
ATOM 691 C C . GLN A 1 85 ? -3.952 -2.191 15.534 1.00 92.00 85 GLN A C 1
ATOM 693 O O . GLN A 1 85 ? -3.346 -2.321 14.472 1.00 92.00 85 GLN A O 1
ATOM 698 N N . LYS A 1 86 ? -3.528 -1.336 16.471 1.00 92.12 86 LYS A N 1
ATOM 699 C CA . LYS A 1 86 ? -2.275 -0.580 16.329 1.00 92.12 86 LYS A CA 1
ATOM 700 C C . LYS A 1 86 ? -1.063 -1.500 16.379 1.00 92.12 86 LYS A C 1
ATOM 702 O O . LYS A 1 86 ? -0.171 -1.355 15.548 1.00 92.12 86 LYS A O 1
ATOM 707 N N . GLU A 1 87 ? -1.030 -2.425 17.335 1.00 95.94 87 GLU A N 1
ATOM 708 C CA . GLU A 1 87 ? 0.043 -3.416 17.440 1.00 95.94 87 GLU A CA 1
ATOM 709 C C . GLU A 1 87 ? 0.102 -4.301 16.195 1.00 95.94 87 GLU A C 1
ATOM 711 O O . GLU A 1 87 ? 1.183 -4.539 15.663 1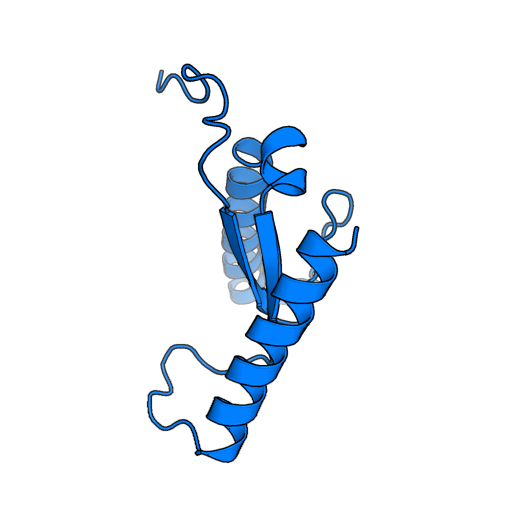.00 95.94 87 GLU A O 1
ATOM 716 N N . GLU A 1 88 ? -1.048 -4.717 15.667 1.00 94.06 88 GLU A N 1
ATOM 717 C CA . GLU A 1 88 ? -1.120 -5.460 14.411 1.00 94.06 88 GLU A CA 1
ATOM 718 C C . GLU A 1 88 ? -0.494 -4.685 13.241 1.00 94.06 88 GLU A C 1
ATOM 720 O O . GLU A 1 88 ? 0.366 -5.224 12.544 1.00 94.06 88 GLU A O 1
ATOM 725 N N . LEU A 1 89 ? -0.855 -3.411 13.051 1.00 91.69 89 LEU A N 1
ATOM 726 C CA . LEU A 1 89 ? -0.287 -2.574 11.988 1.00 91.69 89 LEU A CA 1
ATOM 727 C C . LEU A 1 89 ? 1.230 -2.376 12.137 1.00 91.69 89 LEU A C 1
ATOM 729 O O . LEU A 1 89 ? 1.947 -2.364 11.135 1.00 91.69 89 LEU A O 1
ATOM 733 N N . ILE A 1 90 ? 1.731 -2.250 13.370 1.00 94.44 90 ILE A N 1
ATOM 734 C CA . ILE A 1 90 ? 3.173 -2.161 13.645 1.00 94.44 90 ILE A CA 1
ATOM 735 C C . ILE A 1 90 ? 3.866 -3.470 13.254 1.00 94.44 90 ILE A C 1
ATOM 737 O O . ILE A 1 90 ? 4.836 -3.440 12.498 1.00 94.44 90 ILE A O 1
ATOM 741 N N . ASN A 1 91 ? 3.330 -4.611 13.693 1.00 95.62 91 ASN A N 1
ATOM 742 C CA . ASN A 1 91 ? 3.881 -5.931 13.383 1.00 95.62 91 ASN A CA 1
ATOM 743 C C . ASN A 1 91 ? 3.906 -6.199 11.870 1.00 95.62 91 ASN A C 1
ATOM 745 O O . ASN A 1 91 ? 4.859 -6.779 11.351 1.00 95.62 91 ASN A O 1
ATOM 749 N N . ILE A 1 92 ? 2.876 -5.752 11.147 1.00 93.31 92 ILE A N 1
ATOM 750 C CA . ILE A 1 92 ? 2.815 -5.803 9.681 1.00 93.31 92 ILE A CA 1
ATOM 751 C C . ILE A 1 92 ? 3.937 -4.963 9.063 1.00 93.31 92 ILE A C 1
ATOM 753 O O . ILE A 1 92 ? 4.644 -5.445 8.176 1.00 93.31 92 ILE A O 1
ATOM 757 N N . GLY A 1 93 ? 4.121 -3.732 9.546 1.00 92.75 93 GLY A N 1
ATOM 758 C CA . GLY A 1 93 ? 5.195 -2.844 9.108 1.00 92.75 93 GLY A CA 1
ATOM 759 C C . GLY A 1 93 ? 6.578 -3.466 9.290 1.00 92.75 93 GLY A C 1
ATOM 760 O O . GLY A 1 93 ? 7.374 -3.476 8.351 1.00 92.75 93 GLY A O 1
ATOM 761 N N . GLU A 1 94 ? 6.850 -4.029 10.467 1.00 94.69 94 GLU A N 1
ATOM 762 C CA . GLU A 1 94 ? 8.117 -4.702 10.768 1.00 94.69 94 GLU A CA 1
ATOM 763 C C . GLU A 1 94 ? 8.332 -5.934 9.887 1.00 94.69 94 GLU A C 1
ATOM 765 O O . GLU A 1 94 ? 9.391 -6.068 9.272 1.00 94.69 94 GLU A O 1
ATOM 770 N N . ARG A 1 95 ? 7.318 -6.801 9.765 1.00 94.56 95 ARG A N 1
ATOM 771 C CA . ARG A 1 95 ? 7.384 -8.025 8.958 1.00 94.56 95 ARG A CA 1
ATOM 772 C C . ARG A 1 95 ? 7.753 -7.728 7.506 1.00 94.56 95 ARG A C 1
ATOM 774 O O . ARG A 1 95 ? 8.762 -8.235 7.030 1.00 94.56 95 ARG A O 1
ATOM 781 N N . TYR A 1 96 ? 6.977 -6.886 6.824 1.00 91.69 96 TYR A N 1
ATOM 782 C CA . TYR A 1 96 ? 7.201 -6.599 5.402 1.00 91.69 96 TYR A CA 1
ATOM 783 C C . TYR A 1 96 ? 8.479 -5.793 5.151 1.00 91.69 96 TYR A C 1
ATOM 785 O O . TYR A 1 96 ? 9.093 -5.923 4.094 1.00 91.69 96 TYR A O 1
ATOM 793 N N . THR A 1 97 ? 8.904 -4.971 6.115 1.00 92.31 97 THR A N 1
ATOM 794 C CA . THR A 1 97 ? 10.193 -4.277 6.016 1.00 92.31 97 THR A CA 1
ATOM 795 C C . THR A 1 97 ? 11.351 -5.267 6.106 1.00 92.31 97 THR A C 1
ATOM 797 O O . THR A 1 97 ? 12.272 -5.178 5.302 1.00 92.31 97 THR A O 1
ATOM 800 N N . ASN A 1 98 ? 11.300 -6.223 7.038 1.00 93.44 98 ASN A N 1
ATOM 801 C CA . ASN A 1 98 ? 12.333 -7.253 7.166 1.00 93.44 98 ASN A CA 1
ATOM 802 C C . ASN A 1 98 ? 12.370 -8.161 5.930 1.00 93.44 98 ASN A C 1
ATOM 804 O O . ASN A 1 98 ? 13.437 -8.332 5.351 1.00 93.44 98 ASN A O 1
ATOM 808 N N . GLU A 1 99 ? 11.210 -8.635 5.458 1.00 91.06 99 GLU A N 1
ATOM 809 C CA . GLU A 1 99 ? 11.104 -9.427 4.222 1.00 91.06 99 GLU A CA 1
ATOM 810 C C . GLU A 1 99 ? 11.743 -8.709 3.023 1.00 91.06 99 GLU A C 1
ATOM 812 O O . GLU A 1 99 ? 12.485 -9.321 2.263 1.00 91.06 99 GLU A O 1
ATOM 817 N N . PHE A 1 100 ? 11.531 -7.396 2.887 1.00 90.56 100 PHE A N 1
ATOM 818 C CA . PHE A 1 100 ? 12.127 -6.608 1.806 1.00 90.56 100 PHE A CA 1
ATOM 819 C C . PHE A 1 100 ? 13.664 -6.532 1.857 1.00 90.56 100 PHE A C 1
ATOM 821 O O . PHE A 1 100 ? 14.295 -6.390 0.812 1.00 90.56 100 PHE A O 1
ATOM 828 N N . PHE A 1 101 ? 14.275 -6.558 3.046 1.00 88.44 101 PHE A N 1
ATOM 829 C CA . PHE A 1 101 ? 15.737 -6.507 3.192 1.00 88.44 101 PHE A CA 1
ATOM 830 C C . PHE A 1 101 ? 16.401 -7.891 3.209 1.00 88.44 101 PHE A C 1
ATOM 832 O O . PHE A 1 101 ? 17.615 -7.963 3.006 1.00 88.44 101 PHE A O 1
ATOM 839 N N . ASP A 1 102 ? 15.627 -8.949 3.456 1.00 89.12 102 ASP A N 1
ATOM 840 C CA . ASP A 1 102 ? 16.087 -10.339 3.430 1.00 89.12 102 ASP A CA 1
ATOM 841 C C . ASP A 1 102 ? 16.059 -10.958 2.009 1.00 89.12 102 ASP A C 1
ATOM 843 O O . ASP A 1 102 ? 16.750 -11.955 1.774 1.00 89.12 102 ASP A O 1
ATOM 847 N N . GLU A 1 103 ? 15.298 -10.376 1.066 1.00 65.19 103 GLU A N 1
ATOM 848 C CA . GLU A 1 103 ? 15.291 -10.704 -0.382 1.00 65.19 103 GLU A CA 1
ATOM 849 C C . GLU A 1 103 ? 16.488 -10.129 -1.170 1.00 65.19 103 GLU A C 1
ATOM 851 O O . GLU A 1 103 ? 17.011 -10.860 -2.052 1.00 65.19 103 GLU A O 1
#

Sequence (103 aa):
KARLNLLPPNPKVLGLNIMTDNELMSYAFSKRYEIDSVVQFSMSFVDIFLAENERRIMTPSFWKRTVNLVTPDYPLTDFSLTNEQKEELINIGERYTNEFFDE